Protein AF-A0A536ATT0-F1 (afdb_monomer_lite)

pLDDT: mean 93.9, std 7.15, range [48.38, 98.44]

Foldseek 3Di:
DDLVVVLVVLVVQAQCFDDADPNDTDHSNNLQVLLVVLVVVCVVVVPDPPDDDDQDDDPDSNSVSNVSD

Radius of gyration: 12.54 Å; chains: 1; bounding box: 26×25×30 Å

Structure (mmCIF, N/CA/C/O backbone):
data_AF-A0A536ATT0-F1
#
_entry.id   AF-A0A536ATT0-F1
#
loop_
_atom_site.group_PDB
_atom_site.id
_atom_site.type_symbol
_atom_site.label_atom_id
_atom_site.label_alt_id
_atom_site.label_comp_id
_atom_site.label_asym_id
_atom_site.label_entity_id
_atom_site.label_seq_id
_atom_site.pdbx_PDB_ins_code
_atom_site.Cartn_x
_atom_site.Cartn_y
_atom_site.Cartn_z
_atom_site.occupancy
_atom_site.B_iso_or_equiv
_atom_site.auth_seq_id
_atom_site.auth_comp_id
_atom_site.auth_asym_id
_atom_site.auth_atom_id
_atom_site.pdbx_PDB_model_num
ATOM 1 N N . MET A 1 1 ? 5.331 10.148 14.005 1.00 48.38 1 MET A N 1
ATOM 2 C CA . MET A 1 1 ? 5.795 10.363 12.619 1.00 48.38 1 MET A CA 1
ATOM 3 C C . MET A 1 1 ? 4.812 9.648 11.721 1.00 48.38 1 MET A C 1
ATOM 5 O O . MET A 1 1 ? 4.650 8.448 11.882 1.00 48.38 1 MET A O 1
ATOM 9 N N . THR A 1 2 ? 4.051 10.382 10.921 1.00 68.56 2 THR A N 1
ATOM 10 C CA . THR A 1 2 ? 2.940 9.836 10.132 1.00 68.56 2 THR A CA 1
ATOM 11 C C . THR A 1 2 ? 3.449 9.186 8.846 1.00 68.56 2 THR A C 1
ATOM 13 O O . THR A 1 2 ? 4.446 9.631 8.277 1.00 68.56 2 THR A O 1
ATOM 16 N N . ALA A 1 3 ? 2.746 8.150 8.377 1.00 78.00 3 ALA A N 1
ATOM 17 C CA . ALA A 1 3 ? 3.001 7.497 7.089 1.00 78.00 3 ALA A CA 1
ATOM 18 C C . ALA A 1 3 ? 2.898 8.467 5.889 1.00 78.00 3 ALA A C 1
ATOM 20 O O . ALA A 1 3 ? 3.459 8.205 4.828 1.00 78.00 3 ALA A O 1
ATOM 21 N N . GLU A 1 4 ? 2.249 9.622 6.069 1.00 84.88 4 GLU A N 1
ATOM 22 C CA . GLU A 1 4 ? 2.027 10.610 5.009 1.00 84.88 4 GLU A CA 1
ATOM 23 C C . GLU A 1 4 ? 3.324 11.186 4.417 1.00 84.88 4 GLU A C 1
ATOM 25 O O . GLU A 1 4 ? 3.440 11.286 3.198 1.00 84.88 4 GLU A O 1
ATOM 30 N N . TRP A 1 5 ? 4.345 11.468 5.241 1.00 91.50 5 TRP A N 1
ATOM 31 C CA . TRP A 1 5 ? 5.648 11.950 4.741 1.00 91.50 5 TRP A CA 1
ATOM 32 C C . TRP A 1 5 ? 6.290 10.943 3.774 1.00 91.50 5 TRP A C 1
ATOM 34 O O . TRP A 1 5 ? 6.907 11.327 2.777 1.00 91.50 5 TRP A O 1
ATOM 44 N N . LEU A 1 6 ? 6.155 9.644 4.067 1.00 91.75 6 LEU A N 1
ATOM 45 C CA . LEU A 1 6 ? 6.706 8.598 3.217 1.00 91.75 6 LEU A CA 1
ATOM 46 C C . LEU A 1 6 ? 5.974 8.600 1.877 1.00 91.75 6 LEU A C 1
ATOM 48 O O . LEU A 1 6 ? 6.631 8.632 0.843 1.00 91.75 6 LEU A O 1
ATOM 52 N N . ARG A 1 7 ? 4.636 8.645 1.884 1.00 91.81 7 ARG A N 1
ATOM 53 C CA . ARG A 1 7 ? 3.817 8.687 0.661 1.00 91.81 7 ARG A CA 1
ATOM 54 C C . ARG A 1 7 ? 4.166 9.881 -0.222 1.00 91.81 7 ARG A C 1
ATOM 56 O O . ARG A 1 7 ? 4.341 9.705 -1.424 1.00 91.81 7 ARG A O 1
ATOM 63 N N . GLU A 1 8 ? 4.329 11.067 0.363 1.00 93.12 8 GLU A N 1
ATOM 64 C CA . GLU A 1 8 ? 4.808 12.253 -0.357 1.00 93.12 8 GLU A CA 1
ATOM 65 C C . GLU A 1 8 ? 6.160 11.999 -1.022 1.00 93.12 8 GLU A C 1
ATOM 67 O O . GLU A 1 8 ? 6.317 12.260 -2.213 1.00 93.12 8 GLU A O 1
ATOM 72 N N . ARG A 1 9 ? 7.109 11.407 -0.291 1.00 94.31 9 ARG A N 1
ATOM 73 C CA . ARG A 1 9 ? 8.430 11.082 -0.832 1.00 94.31 9 ARG A CA 1
ATOM 74 C C . ARG A 1 9 ? 8.380 10.047 -1.957 1.00 94.31 9 ARG A C 1
ATOM 76 O O . ARG A 1 9 ? 9.141 10.166 -2.914 1.00 94.31 9 ARG A O 1
ATOM 83 N N . LEU A 1 10 ? 7.506 9.044 -1.859 1.00 95.25 10 LEU A N 1
ATOM 84 C CA . LEU A 1 10 ? 7.346 8.017 -2.893 1.00 95.25 10 LEU A CA 1
ATOM 85 C C . LEU A 1 10 ? 6.815 8.609 -4.211 1.00 95.25 10 LEU A C 1
ATOM 87 O O . LEU A 1 10 ? 7.201 8.141 -5.284 1.00 95.25 10 LEU A O 1
ATOM 91 N N . ARG A 1 11 ? 5.974 9.658 -4.154 1.00 95.31 11 ARG A N 1
ATOM 92 C CA . ARG A 1 11 ? 5.433 10.324 -5.358 1.00 95.31 11 ARG A CA 1
ATOM 93 C C . ARG A 1 11 ? 6.537 10.899 -6.246 1.00 95.31 11 ARG A C 1
ATOM 95 O O . ARG A 1 11 ? 6.403 10.841 -7.466 1.00 95.31 11 ARG A O 1
ATOM 102 N N . ASP A 1 12 ? 7.644 11.366 -5.663 1.00 97.19 12 ASP A N 1
ATOM 103 C CA . ASP A 1 12 ? 8.792 11.915 -6.405 1.00 97.19 12 ASP A CA 1
ATOM 104 C C . ASP A 1 12 ? 9.428 10.906 -7.379 1.00 97.19 12 ASP A C 1
ATOM 106 O O . ASP A 1 12 ? 10.165 11.287 -8.291 1.00 97.19 12 ASP A O 1
ATOM 110 N N . TRP A 1 13 ? 9.198 9.605 -7.179 1.00 97.62 13 TRP A N 1
ATOM 111 C CA . TRP A 1 13 ? 9.818 8.551 -7.977 1.00 97.62 13 TRP A CA 1
ATOM 112 C C . TRP A 1 13 ? 8.956 8.075 -9.150 1.00 97.62 13 TRP A C 1
ATOM 114 O O . TRP A 1 13 ? 9.507 7.476 -10.074 1.00 97.62 13 TRP A O 1
ATOM 124 N N . GLY A 1 14 ? 7.658 8.402 -9.176 1.00 96.19 14 GLY A N 1
ATOM 125 C CA . GLY A 1 14 ? 6.770 8.225 -10.331 1.00 96.19 14 GLY A CA 1
ATOM 126 C C . GLY A 1 14 ? 6.876 6.850 -11.004 1.00 96.19 14 GLY A C 1
ATOM 127 O O . GLY A 1 14 ? 6.593 5.825 -10.394 1.00 96.19 14 GLY A O 1
ATOM 128 N N . ASN A 1 15 ? 7.320 6.828 -12.264 1.00 97.81 15 ASN A N 1
ATOM 129 C CA . ASN A 1 15 ? 7.419 5.610 -13.082 1.00 97.81 15 ASN A CA 1
ATOM 130 C C . ASN A 1 15 ? 8.662 4.750 -12.787 1.00 97.81 15 ASN A C 1
ATOM 132 O O . ASN A 1 15 ? 8.961 3.823 -13.534 1.00 97.81 15 ASN A O 1
ATOM 136 N N . ARG A 1 16 ? 9.436 5.061 -11.741 1.00 98.19 16 ARG A N 1
ATOM 137 C CA . ARG A 1 16 ? 10.540 4.192 -11.320 1.00 98.19 16 ARG A CA 1
ATOM 138 C C . ARG A 1 16 ? 9.987 2.898 -10.713 1.00 98.19 16 ARG A C 1
ATOM 140 O O . ARG A 1 16 ? 8.965 2.969 -10.026 1.00 98.19 16 ARG A O 1
ATOM 147 N N . PRO A 1 17 ? 10.666 1.753 -10.892 1.00 97.81 17 PRO A N 1
ATOM 148 C CA . PRO A 1 17 ? 10.270 0.505 -10.248 1.00 97.81 17 PRO A CA 1
ATOM 149 C C . PRO A 1 17 ? 10.270 0.639 -8.720 1.00 97.81 17 PRO A C 1
ATOM 151 O O . PRO A 1 17 ? 11.248 1.112 -8.134 1.00 97.81 17 PRO A O 1
ATOM 154 N N . ALA A 1 18 ? 9.171 0.230 -8.089 1.00 96.75 18 ALA A N 1
ATOM 155 C CA . ALA A 1 18 ? 8.992 0.202 -6.638 1.00 96.75 1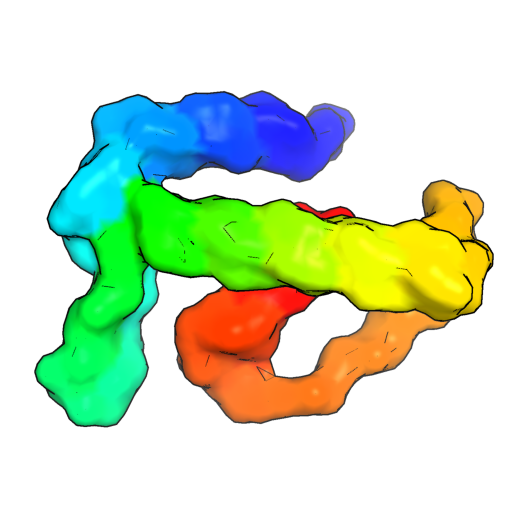8 ALA A CA 1
ATOM 156 C C . ALA A 1 18 ? 9.079 -1.221 -6.086 1.00 96.75 18 ALA A C 1
ATOM 158 O O . ALA A 1 18 ? 9.742 -1.462 -5.078 1.00 96.75 18 ALA A O 1
ATOM 159 N N . VAL A 1 19 ? 8.418 -2.165 -6.758 1.00 96.19 19 VAL A N 1
ATOM 160 C CA . VAL A 1 19 ? 8.365 -3.576 -6.369 1.00 96.19 19 VAL A CA 1
ATOM 161 C C . VAL A 1 19 ? 8.558 -4.430 -7.615 1.00 96.19 19 VAL A C 1
ATOM 163 O O . VAL A 1 19 ? 7.939 -4.165 -8.642 1.00 96.19 19 VAL A O 1
ATOM 166 N N . ILE A 1 20 ? 9.402 -5.456 -7.514 1.00 96.50 20 ILE A N 1
ATOM 167 C CA . ILE A 1 20 ? 9.551 -6.498 -8.534 1.00 96.50 20 ILE A CA 1
ATOM 168 C C . ILE A 1 20 ? 8.965 -7.779 -7.952 1.00 96.50 20 ILE A C 1
ATOM 170 O O . ILE A 1 20 ? 9.396 -8.228 -6.887 1.00 96.50 20 ILE A O 1
ATOM 174 N N . TRP A 1 21 ? 7.985 -8.367 -8.630 1.00 96.31 21 TRP A N 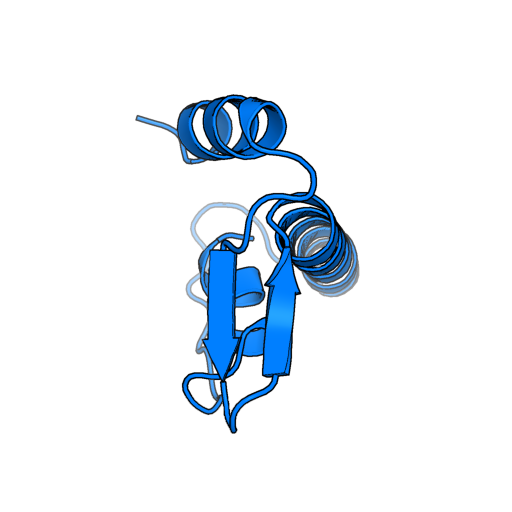1
ATOM 175 C CA . TRP A 1 21 ? 7.341 -9.601 -8.195 1.00 96.31 21 TRP A CA 1
ATOM 176 C C . TRP A 1 21 ? 7.037 -10.483 -9.401 1.00 96.31 21 TRP A C 1
ATOM 178 O O . TRP A 1 21 ? 6.363 -10.051 -10.326 1.00 96.31 21 TRP A O 1
ATOM 188 N N . ARG A 1 22 ? 7.538 -11.727 -9.385 1.00 94.94 22 ARG A N 1
ATOM 189 C CA . ARG A 1 22 ? 7.418 -12.685 -10.505 1.00 94.94 22 ARG A CA 1
ATOM 190 C C . ARG A 1 22 ? 7.882 -12.108 -11.851 1.00 94.94 22 ARG A C 1
ATOM 192 O O . ARG A 1 22 ? 7.194 -12.256 -12.852 1.00 94.94 22 ARG A O 1
ATOM 199 N N . ASP A 1 23 ? 9.038 -11.445 -11.842 1.00 95.81 23 ASP A N 1
ATOM 200 C CA . ASP A 1 23 ? 9.644 -10.788 -13.012 1.00 95.81 23 ASP A CA 1
ATOM 201 C C . ASP A 1 23 ? 8.808 -9.646 -13.625 1.00 95.81 23 ASP A C 1
ATOM 203 O O . ASP A 1 23 ? 9.159 -9.118 -14.679 1.00 95.81 23 ASP A O 1
ATOM 207 N N . GLU A 1 24 ? 7.745 -9.210 -12.942 1.00 96.25 24 GLU A N 1
ATOM 208 C CA . GLU A 1 24 ? 6.963 -8.031 -13.303 1.00 96.25 24 GLU A CA 1
ATOM 209 C C . GLU A 1 24 ? 7.309 -6.852 -12.389 1.00 96.25 24 GLU A C 1
ATOM 211 O O . GLU A 1 24 ? 7.442 -6.988 -11.167 1.00 96.25 24 GLU A O 1
ATOM 216 N N . GLU A 1 25 ? 7.453 -5.675 -12.994 1.00 97.69 25 GLU A N 1
ATOM 217 C CA . GLU A 1 25 ? 7.718 -4.427 -12.286 1.00 97.69 25 GLU A CA 1
ATOM 218 C C . GLU A 1 25 ? 6.406 -3.698 -11.991 1.00 97.69 25 GLU A C 1
ATOM 220 O O . GLU A 1 25 ? 5.570 -3.505 -12.868 1.00 97.69 25 GLU A O 1
ATOM 225 N N . THR A 1 26 ? 6.245 -3.246 -10.750 1.00 97.94 26 THR A N 1
ATOM 226 C CA . THR A 1 26 ? 5.240 -2.252 -10.363 1.00 97.94 26 THR A CA 1
ATOM 227 C C . THR A 1 26 ? 5.953 -0.947 -10.051 1.00 97.94 26 THR A C 1
ATOM 229 O O . THR A 1 26 ? 6.861 -0.908 -9.214 1.00 97.94 26 THR A O 1
ATOM 232 N N . THR A 1 27 ? 5.552 0.132 -10.711 1.00 98.44 27 THR A N 1
ATOM 233 C CA . THR A 1 27 ? 6.115 1.470 -10.504 1.00 98.44 27 THR A CA 1
ATOM 234 C C . THR A 1 27 ? 5.632 2.111 -9.201 1.00 98.44 27 THR A C 1
ATOM 236 O O . THR A 1 27 ? 4.613 1.709 -8.637 1.00 98.44 27 THR A O 1
ATOM 239 N N . TYR A 1 28 ? 6.319 3.152 -8.716 1.00 98.12 28 TYR A N 1
ATOM 240 C CA . TYR A 1 28 ? 5.850 3.914 -7.547 1.00 98.12 28 TYR A CA 1
ATOM 241 C C . TYR A 1 28 ? 4.479 4.560 -7.781 1.00 98.12 28 TYR A C 1
ATOM 243 O O . TYR A 1 28 ? 3.672 4.614 -6.856 1.00 98.12 28 TYR A O 1
ATOM 251 N N . ALA A 1 29 ? 4.187 5.009 -9.004 1.00 98.00 29 ALA A N 1
ATOM 252 C CA . ALA A 1 29 ? 2.882 5.554 -9.366 1.00 98.00 29 ALA A CA 1
ATOM 253 C C . ALA A 1 29 ? 1.762 4.504 -9.238 1.00 98.00 29 ALA A C 1
ATOM 255 O O . ALA A 1 29 ? 0.734 4.774 -8.619 1.00 98.00 29 ALA A O 1
ATOM 256 N N . GLU A 1 30 ? 1.973 3.296 -9.765 1.00 98.06 30 GLU A N 1
ATOM 257 C CA . GLU A 1 30 ? 1.010 2.189 -9.666 1.00 98.06 30 GLU A CA 1
ATOM 258 C C . GLU A 1 30 ? 0.870 1.683 -8.228 1.00 98.06 30 GLU A C 1
ATOM 260 O O . GLU A 1 30 ? -0.239 1.416 -7.765 1.00 98.06 30 GLU A O 1
ATOM 265 N N . PHE A 1 31 ? 1.984 1.601 -7.498 1.00 97.56 31 PHE A N 1
ATOM 266 C CA . PHE A 1 31 ? 2.000 1.198 -6.097 1.00 97.56 31 PHE A CA 1
ATOM 267 C C . PHE A 1 31 ? 1.189 2.163 -5.222 1.00 97.56 31 PHE A C 1
ATOM 269 O O . PHE A 1 31 ? 0.334 1.730 -4.453 1.00 97.56 31 PHE A O 1
ATOM 276 N N . LEU A 1 32 ? 1.388 3.474 -5.390 1.00 97.12 32 LEU A N 1
ATOM 277 C CA . LEU A 1 32 ? 0.624 4.490 -4.665 1.00 97.12 32 LEU A CA 1
ATOM 278 C C . LEU A 1 32 ? -0.853 4.504 -5.068 1.00 97.12 32 LEU A C 1
ATOM 280 O O . LEU A 1 32 ? -1.711 4.648 -4.202 1.00 97.12 32 LEU A O 1
ATOM 284 N N . ALA A 1 33 ? -1.169 4.281 -6.346 1.00 97.56 33 ALA A N 1
ATOM 285 C CA . ALA A 1 33 ? -2.555 4.134 -6.785 1.00 97.56 33 ALA A CA 1
ATOM 286 C C . ALA A 1 33 ? -3.240 2.913 -6.138 1.00 97.56 33 ALA A C 1
ATOM 288 O O . ALA A 1 33 ? -4.424 2.975 -5.794 1.00 97.56 33 ALA A O 1
ATOM 289 N N . ALA A 1 34 ? -2.504 1.815 -5.931 1.00 97.06 34 ALA A N 1
ATOM 290 C CA . ALA A 1 34 ? -2.996 0.652 -5.198 1.00 97.06 34 ALA A CA 1
ATOM 291 C C . ALA A 1 34 ? -3.206 0.958 -3.704 1.00 97.06 34 ALA A C 1
ATOM 293 O O . ALA A 1 34 ? -4.233 0.561 -3.154 1.00 97.06 34 ALA A O 1
ATOM 294 N N . THR A 1 35 ? -2.304 1.711 -3.064 1.00 96.62 35 THR A N 1
ATOM 295 C CA . THR A 1 35 ? -2.480 2.193 -1.680 1.00 96.62 35 THR A CA 1
ATOM 296 C C . THR A 1 35 ? -3.719 3.083 -1.556 1.00 96.62 35 THR A C 1
ATOM 298 O O . THR A 1 35 ? -4.544 2.870 -0.673 1.00 96.62 35 THR A O 1
ATOM 301 N N . ASP A 1 36 ? -3.928 4.018 -2.486 1.00 96.38 36 ASP A N 1
ATOM 302 C CA . ASP A 1 36 ? -5.125 4.870 -2.513 1.00 96.38 36 ASP A CA 1
ATOM 303 C C . ASP A 1 36 ? -6.412 4.059 -2.710 1.00 96.38 36 ASP A C 1
ATOM 305 O O . ASP A 1 36 ? -7.474 4.431 -2.208 1.00 96.38 36 ASP A O 1
ATOM 309 N N . SER A 1 37 ? -6.338 2.941 -3.438 1.00 97.44 37 SER A N 1
ATOM 310 C CA . SER A 1 37 ? -7.458 2.008 -3.543 1.00 97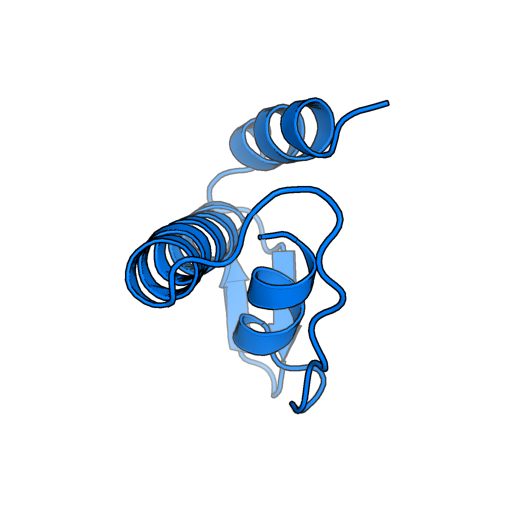.44 37 SER A CA 1
ATOM 311 C C . SER A 1 37 ? -7.770 1.340 -2.216 1.00 97.44 37 SER A C 1
ATOM 313 O O . SER A 1 37 ? -8.941 1.241 -1.868 1.00 97.44 37 SER A O 1
ATOM 315 N N . TRP A 1 38 ? -6.754 0.919 -1.468 1.00 96.44 38 TRP A N 1
ATOM 316 C CA . TRP A 1 38 ? -6.958 0.304 -0.162 1.00 96.44 38 TRP A CA 1
ATOM 317 C C . TRP A 1 38 ? -7.491 1.279 0.879 1.00 96.44 38 TRP A C 1
ATOM 319 O O . TRP A 1 38 ? -8.379 0.893 1.628 1.00 96.44 38 TRP A O 1
ATOM 329 N N . HIS A 1 39 ? -7.059 2.542 0.871 1.00 95.06 39 HIS A N 1
ATOM 330 C CA . HIS A 1 39 ? -7.678 3.565 1.718 1.00 95.06 39 HIS A CA 1
ATOM 331 C C . HIS A 1 39 ? -9.193 3.645 1.495 1.00 95.06 39 HIS A C 1
ATOM 333 O O . HIS A 1 39 ? -9.950 3.618 2.458 1.00 95.06 39 HIS A O 1
ATOM 339 N N . ARG A 1 40 ? -9.654 3.642 0.234 1.00 97.31 40 ARG A N 1
ATOM 340 C CA . ARG A 1 40 ? -11.097 3.657 -0.070 1.00 97.31 40 ARG A CA 1
ATOM 341 C C . ARG A 1 40 ? -11.827 2.416 0.447 1.00 97.31 40 ARG A C 1
ATOM 343 O O . ARG A 1 40 ? -12.948 2.541 0.929 1.00 97.31 40 ARG A O 1
ATOM 350 N N . GLU A 1 41 ? -11.215 1.239 0.343 1.00 96.62 41 GLU A N 1
ATOM 351 C CA . GLU A 1 41 ? -11.797 -0.010 0.859 1.00 96.62 41 GLU A CA 1
ATOM 352 C C . GLU A 1 41 ? -11.858 -0.018 2.397 1.00 96.62 41 GLU A C 1
ATOM 354 O O . GLU A 1 41 ? -12.871 -0.406 2.976 1.00 96.62 41 GLU A O 1
ATOM 359 N N . LEU A 1 42 ? -10.803 0.455 3.068 1.00 95.69 42 LEU A N 1
ATOM 360 C CA . LEU A 1 42 ? -10.746 0.573 4.528 1.00 95.69 42 LEU A CA 1
ATOM 361 C C . LEU A 1 42 ? -11.761 1.601 5.047 1.00 95.69 42 LEU A C 1
ATOM 363 O O . LEU A 1 42 ? -12.471 1.322 6.016 1.00 95.69 42 LEU A O 1
ATOM 367 N N . ASP A 1 43 ? -11.895 2.738 4.360 1.00 96.00 43 ASP A N 1
ATOM 368 C CA . ASP A 1 43 ? -12.909 3.754 4.649 1.00 96.00 43 ASP A CA 1
ATOM 369 C C . ASP A 1 43 ? -14.326 3.183 4.482 1.00 96.00 43 ASP A C 1
ATOM 371 O O . ASP A 1 43 ? -15.186 3.377 5.344 1.00 96.00 43 ASP A O 1
ATOM 375 N N . ALA A 1 44 ? -14.574 2.426 3.406 1.00 97.69 44 ALA A N 1
A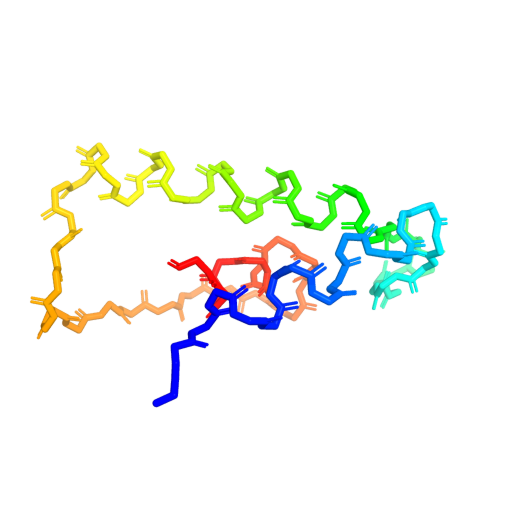TOM 376 C CA . ALA A 1 44 ? -15.856 1.759 3.168 1.00 97.69 44 ALA A CA 1
ATOM 377 C C . ALA A 1 44 ? -16.171 0.690 4.230 1.00 97.69 44 ALA A C 1
ATOM 379 O O . ALA A 1 44 ? -17.335 0.493 4.584 1.00 97.69 44 ALA A O 1
ATOM 380 N N . ALA A 1 45 ? -15.141 0.038 4.774 1.00 96.75 45 ALA A N 1
ATOM 381 C CA . ALA A 1 45 ? -15.242 -0.892 5.895 1.00 96.75 45 ALA A CA 1
ATOM 382 C C . ALA A 1 45 ? -15.305 -0.200 7.275 1.00 96.75 45 ALA A C 1
ATOM 384 O O . ALA A 1 45 ? -15.357 -0.887 8.296 1.00 96.75 45 ALA A O 1
ATOM 385 N N . ALA A 1 46 ? -15.324 1.139 7.316 1.00 96.88 46 ALA A N 1
ATOM 386 C CA . ALA A 1 46 ? -15.324 1.957 8.528 1.00 96.88 46 ALA A CA 1
ATOM 387 C C . ALA A 1 46 ? -14.146 1.663 9.478 1.00 96.88 46 ALA A C 1
ATOM 389 O O . ALA A 1 46 ? -14.289 1.740 10.702 1.00 96.88 46 ALA A O 1
ATOM 390 N N . VAL A 1 47 ? -12.978 1.340 8.912 1.00 96.31 47 VAL A N 1
ATOM 391 C CA . VAL A 1 47 ? -11.736 1.176 9.670 1.00 96.31 47 VAL A CA 1
ATOM 392 C C . VAL A 1 47 ? -11.206 2.553 10.069 1.00 96.31 47 VAL A C 1
ATOM 394 O O . VAL A 1 47 ? -10.830 3.365 9.232 1.00 96.31 47 VAL A O 1
ATOM 397 N N . GLY A 1 48 ? -11.182 2.822 11.369 1.00 92.75 48 GLY A N 1
ATOM 398 C CA . GLY A 1 48 ? -10.739 4.075 11.962 1.00 92.75 48 GLY A CA 1
ATOM 399 C C . GLY A 1 48 ? -9.419 3.965 12.724 1.00 92.75 48 GLY A C 1
ATOM 400 O O . GLY A 1 48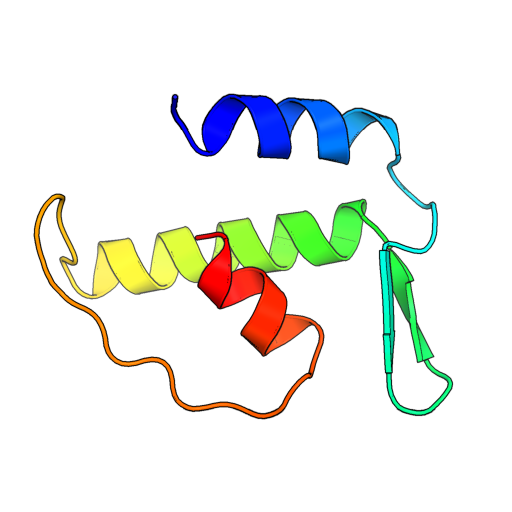 ? -8.897 2.886 13.015 1.00 92.75 48 GLY A O 1
ATOM 401 N N . ALA A 1 49 ? -8.892 5.127 13.109 1.00 91.69 49 ALA A N 1
ATOM 402 C CA . ALA A 1 49 ? -7.665 5.224 13.888 1.00 91.69 49 ALA A CA 1
ATOM 403 C C . ALA A 1 49 ? -7.746 4.422 15.202 1.00 91.69 49 ALA A C 1
ATOM 405 O O . ALA A 1 49 ? -8.715 4.517 15.954 1.00 91.69 49 ALA A O 1
ATOM 406 N N . GLY A 1 50 ? -6.688 3.661 15.496 1.00 93.25 50 GLY A N 1
ATOM 407 C CA . GLY A 1 50 ? -6.570 2.855 16.715 1.00 93.25 50 GLY A CA 1
ATOM 408 C C . GLY A 1 50 ? -7.168 1.450 16.621 1.00 93.25 50 GLY A C 1
ATOM 409 O O . GLY A 1 50 ? -6.995 0.668 17.555 1.00 93.25 50 GLY A O 1
ATOM 410 N N . GLN A 1 51 ? -7.827 1.098 15.515 1.00 95.12 51 GLN A N 1
ATOM 411 C CA . GLN A 1 51 ? -8.250 -0.278 15.268 1.00 95.12 51 GLN A CA 1
ATOM 412 C C . GLN A 1 51 ? -7.082 -1.139 14.778 1.00 95.12 51 GLN A C 1
ATOM 414 O O . GLN A 1 51 ? -6.178 -0.669 14.089 1.00 95.12 51 GLN A O 1
ATOM 419 N N . VAL A 1 52 ? -7.106 -2.418 15.150 1.00 94.69 52 VAL A N 1
ATOM 420 C CA . VAL A 1 52 ? -6.129 -3.414 14.701 1.00 94.69 52 VAL A CA 1
ATOM 421 C C . VAL A 1 52 ? -6.728 -4.181 13.531 1.00 94.69 52 VAL A C 1
ATOM 423 O O . VAL A 1 52 ? -7.811 -4.751 13.658 1.00 94.69 52 VAL A O 1
ATOM 426 N N . VAL A 1 53 ? -6.009 -4.212 12.410 1.00 94.56 53 VAL A N 1
ATOM 427 C CA . VAL A 1 53 ? -6.410 -4.915 11.187 1.00 94.56 53 VAL A CA 1
ATOM 428 C C . VAL A 1 53 ? -5.450 -6.073 10.943 1.00 94.56 53 VAL A C 1
ATOM 430 O O . VAL A 1 53 ? -4.232 -5.897 10.975 1.00 94.56 53 VAL A O 1
ATOM 433 N N . ALA A 1 54 ? -5.996 -7.267 10.711 1.00 94.88 54 ALA A N 1
ATOM 434 C CA . ALA A 1 54 ? -5.215 -8.408 10.255 1.00 94.88 54 ALA A CA 1
ATOM 435 C C . ALA A 1 54 ? -5.037 -8.329 8.735 1.00 94.88 54 ALA A C 1
ATOM 437 O O . ALA A 1 54 ? -6.007 -8.160 7.999 1.00 94.88 54 ALA A O 1
ATOM 438 N N . LEU A 1 55 ? -3.794 -8.466 8.283 1.00 93.50 55 LEU A N 1
ATOM 439 C CA . LEU A 1 55 ? -3.429 -8.482 6.872 1.00 93.50 55 LEU A CA 1
ATOM 440 C C . LEU A 1 55 ? -3.098 -9.915 6.471 1.00 93.50 55 LEU A C 1
ATOM 442 O O . LEU A 1 55 ? -2.144 -10.496 6.986 1.00 93.50 55 LEU A O 1
ATOM 446 N N . GLU A 1 56 ? -3.877 -10.471 5.550 1.00 93.81 56 GLU A N 1
ATOM 447 C CA . GLU A 1 56 ? -3.590 -11.759 4.926 1.00 93.81 56 GLU A CA 1
ATOM 448 C C . GLU A 1 56 ? -3.282 -11.535 3.446 1.00 93.81 56 GLU A C 1
ATOM 450 O O . GLU A 1 56 ? -4.087 -10.980 2.699 1.00 93.81 56 GLU A O 1
ATOM 455 N N . GLY A 1 57 ? -2.093 -11.948 3.024 1.00 88.69 57 GLY A N 1
ATOM 456 C CA . GLY A 1 57 ? -1.642 -11.796 1.652 1.00 88.69 57 GLY A CA 1
ATOM 457 C C . GLY A 1 57 ? -0.275 -12.428 1.441 1.00 88.69 57 GLY A C 1
ATOM 458 O O . GLY A 1 57 ? 0.421 -12.796 2.387 1.00 88.69 57 GLY A O 1
ATOM 459 N N . ASP A 1 58 ? 0.103 -12.558 0.177 1.00 89.88 58 ASP A N 1
ATOM 460 C CA . ASP A 1 58 ? 1.471 -12.868 -0.218 1.00 89.88 58 ASP A CA 1
ATOM 461 C C . ASP A 1 58 ? 2.356 -11.607 -0.167 1.00 89.88 58 ASP A C 1
ATOM 463 O O . ASP A 1 58 ? 1.902 -10.516 0.159 1.00 89.88 58 ASP A O 1
ATOM 467 N N . TYR A 1 59 ? 3.638 -11.724 -0.515 1.00 88.88 59 TYR A N 1
ATOM 468 C CA . TYR A 1 59 ? 4.537 -10.566 -0.651 1.00 88.88 59 TYR A CA 1
ATOM 469 C C . TYR A 1 59 ? 4.339 -9.815 -1.986 1.00 88.88 59 TYR A C 1
ATOM 471 O O . TYR A 1 59 ? 5.304 -9.316 -2.567 1.00 88.88 59 TYR A O 1
ATOM 479 N N . SER A 1 60 ? 3.114 -9.789 -2.525 1.00 94.69 60 SER A N 1
ATOM 480 C CA . SER A 1 60 ? 2.808 -9.106 -3.786 1.00 94.69 60 SER A CA 1
ATOM 481 C C . SER A 1 60 ? 2.777 -7.580 -3.621 1.00 94.69 60 SER A C 1
ATOM 483 O O . SER A 1 60 ? 2.553 -7.069 -2.517 1.00 94.69 60 SER A O 1
ATOM 485 N N . PRO A 1 61 ? 2.907 -6.818 -4.725 1.00 95.88 61 PRO A N 1
ATOM 486 C CA . PRO A 1 61 ? 2.791 -5.361 -4.695 1.00 95.88 61 PRO A CA 1
ATOM 487 C C . PRO A 1 61 ? 1.484 -4.872 -4.054 1.00 95.88 61 PRO A C 1
ATOM 489 O O . PRO A 1 61 ? 1.483 -3.873 -3.341 1.00 95.88 61 PRO A O 1
ATOM 492 N N . ARG A 1 62 ? 0.375 -5.599 -4.245 1.00 94.62 62 ARG A N 1
ATOM 493 C CA . ARG A 1 62 ? -0.938 -5.249 -3.678 1.00 94.62 62 ARG A CA 1
ATO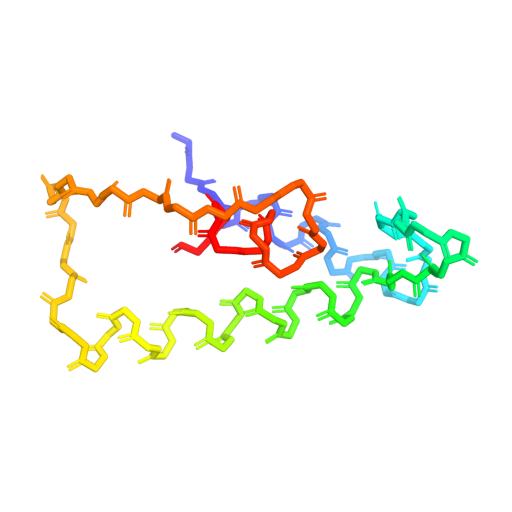M 494 C C . ARG A 1 62 ? -0.999 -5.415 -2.162 1.00 94.62 62 ARG A C 1
ATOM 496 O O . ARG A 1 62 ? -1.627 -4.587 -1.507 1.00 94.62 62 ARG A O 1
ATOM 503 N N . ALA A 1 63 ? -0.374 -6.460 -1.620 1.00 95.38 63 ALA A N 1
ATOM 504 C CA . ALA A 1 63 ? -0.306 -6.687 -0.179 1.00 95.38 63 ALA A CA 1
ATOM 505 C C . ALA A 1 63 ? 0.625 -5.671 0.499 1.00 95.38 63 ALA A C 1
ATOM 507 O O . ALA A 1 63 ? 0.270 -5.088 1.521 1.00 95.38 63 ALA A O 1
ATOM 508 N N . CYS A 1 64 ? 1.770 -5.370 -0.123 1.00 95.06 64 CYS A N 1
ATOM 509 C CA . CYS A 1 64 ? 2.650 -4.289 0.321 1.00 95.06 64 CYS A CA 1
ATOM 510 C C . CYS A 1 64 ? 1.949 -2.919 0.278 1.00 95.06 64 CYS A C 1
ATOM 512 O O . CYS A 1 64 ? 2.152 -2.101 1.171 1.00 95.06 64 CYS A O 1
ATOM 514 N N . ALA A 1 65 ? 1.106 -2.670 -0.729 1.00 95.62 65 ALA A N 1
ATOM 515 C CA . ALA A 1 65 ? 0.343 -1.429 -0.832 1.00 95.62 65 ALA A CA 1
ATOM 516 C C . ALA A 1 65 ? -0.711 -1.296 0.277 1.00 95.62 65 ALA A C 1
ATOM 518 O O . ALA A 1 65 ? -0.931 -0.184 0.752 1.00 95.62 65 ALA A O 1
ATOM 519 N N . LEU A 1 66 ? -1.328 -2.408 0.697 1.00 95.25 66 LEU A N 1
ATOM 520 C CA . LEU A 1 66 ? -2.272 -2.447 1.819 1.00 95.25 66 LEU A CA 1
ATOM 521 C C . LEU A 1 66 ? -1.574 -2.211 3.162 1.00 95.25 66 LEU A C 1
ATOM 523 O O . LEU A 1 66 ? -2.123 -1.528 4.010 1.00 95.25 66 LEU A O 1
ATOM 527 N N . LEU A 1 67 ? -0.354 -2.722 3.345 1.00 93.38 67 LEU A N 1
ATOM 528 C CA . LEU A 1 67 ? 0.441 -2.453 4.549 1.00 93.38 67 LEU A CA 1
ATOM 529 C C . LEU A 1 67 ? 0.736 -0.952 4.741 1.00 93.38 67 LEU A C 1
ATOM 531 O O . LEU A 1 67 ? 0.968 -0.514 5.866 1.00 93.38 67 LEU A O 1
ATOM 535 N N . LEU A 1 68 ? 0.775 -0.182 3.648 1.00 92.62 68 LEU A N 1
ATOM 536 C CA . LEU A 1 68 ? 1.022 1.260 3.675 1.00 92.62 68 LEU A CA 1
ATOM 537 C C . LEU A 1 68 ? -0.259 2.107 3.817 1.00 92.62 68 LEU A C 1
ATOM 539 O O . LEU A 1 68 ? -0.140 3.285 4.161 1.00 92.62 68 LEU A O 1
ATOM 543 N N . ALA A 1 69 ? -1.435 1.541 3.521 1.00 91.56 69 ALA A N 1
ATOM 544 C CA . ALA A 1 69 ? -2.735 2.214 3.626 1.00 91.56 69 ALA A CA 1
ATOM 545 C C . ALA A 1 69 ? -3.195 2.318 5.091 1.00 91.56 69 ALA A C 1
ATOM 547 O O . ALA A 1 69 ? -3.803 3.353 5.445 1.00 91.56 69 ALA A O 1
#

Secondary structure (DSSP, 8-state):
--THHHHHHHHTTTTSEEEEETTEEEEHHHHHHHHHHHHHHHHHTT--TT--------SSHHHHHHHH-

Sequence (69 aa):
MTAEWLRERLRDWGNRPAVIWRDEETTYAEFLAATDSWHRELDAAAVGAGQVVALEGDYSPRACALLLA